Protein AF-A0A317F291-F1 (afdb_monomer_lite)

Foldseek 3Di:
DDDDDDDDDDDDDPPDDDDDDDDDDPPPPPPPPPPPPQPPLVVPQDPDQKDWQQDPVGDIDIDGSVRRVVCSRQCVLLQDPDHDQQVVSCVVRVVDPQQPDLVSLLVSLSSSLVNLCVVLDVPPCVPQLNVQLVVQLVVLVVVCVVVVHDCVSVSVNSNSSSVSSVVSVVPPDPDD

Sequence (176 aa):
MKQKTYILAITAVFLSCNNQPNQVEKTAIAKTETQTNKVDNSKYYTQQDTILILTEIGNTLKFAKSDFNKIVDEHPELFQEFPEHPDRIYYRFVNNVDFGSEQGQDVYYVLYAYFLKQKNGITRYVQQRKNLIEIYLRINSLFAHFQYGGTYFDHQKMRILGYAEYSIYLFPKEKN

Secondary structure (DSSP, 8-state):
-------------------PPP-------------------GGG---SSEEEEE-TTS-EEEEEHHHHHHHHHH-GGGG-SSPPPHHHHHHHHTTSGGG-SHHHHHHHHHHH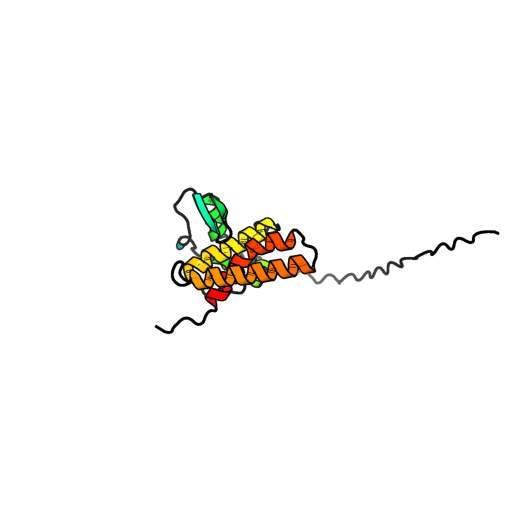HHHHHHHH-TTTTHHHHHHHHHHHHHHHHHHHHHTT--HHHHHHHHHHHHHHHHHHHHS-PPP-

Organism: NCBI:txid2203212

Radius of gyration: 24.15 Å; chains: 1; bounding box: 88×42×45 Å

Structure (mmCIF, N/CA/C/O backbone):
data_AF-A0A317F291-F1
#
_entry.id   AF-A0A317F291-F1
#
loop_
_atom_site.group_PDB
_atom_site.id
_atom_site.type_symbol
_atom_site.label_atom_id
_atom_site.label_alt_id
_atom_site.label_comp_id
_atom_site.label_asym_id
_atom_site.label_entity_id
_atom_site.label_seq_id
_atom_site.pdbx_PDB_ins_code
_atom_site.Cartn_x
_atom_site.Cartn_y
_atom_site.Cartn_z
_atom_site.occupancy
_atom_site.B_iso_or_equiv
_atom_site.auth_seq_id
_atom_site.auth_comp_id
_atom_site.auth_asym_id
_atom_site.auth_atom_id
_atom_site.pdbx_PDB_model_num
ATOM 1 N N . MET A 1 1 ? 67.614 -12.940 -11.709 1.00 44.44 1 MET A N 1
ATOM 2 C CA . MET A 1 1 ? 66.628 -11.871 -11.990 1.00 44.44 1 MET A CA 1
ATOM 3 C C . MET A 1 1 ? 65.840 -11.604 -10.719 1.00 44.44 1 MET A C 1
ATOM 5 O O . MET A 1 1 ? 65.114 -12.486 -10.287 1.00 44.44 1 MET A O 1
ATOM 9 N N . LYS A 1 2 ? 66.067 -10.464 -10.055 1.00 40.97 2 LYS A N 1
ATOM 10 C CA . LYS A 1 2 ? 65.408 -10.126 -8.783 1.00 40.97 2 LYS A CA 1
ATOM 11 C C . LYS A 1 2 ? 64.128 -9.334 -9.061 1.00 40.97 2 LYS A C 1
ATOM 13 O O . LYS A 1 2 ? 64.178 -8.265 -9.661 1.00 40.97 2 LYS A O 1
ATOM 18 N N . GLN A 1 3 ? 63.010 -9.910 -8.641 1.00 45.62 3 GLN A N 1
ATOM 19 C CA . GLN A 1 3 ? 61.651 -9.385 -8.710 1.00 45.62 3 GLN A CA 1
ATOM 20 C C . GLN A 1 3 ? 61.517 -8.211 -7.725 1.00 45.62 3 GLN A C 1
ATOM 22 O O . GLN A 1 3 ? 61.833 -8.360 -6.546 1.00 45.62 3 GLN A O 1
ATOM 27 N N . LYS A 1 4 ? 61.114 -7.029 -8.204 1.00 47.00 4 LYS A N 1
ATOM 28 C CA . LYS A 1 4 ? 60.846 -5.857 -7.357 1.00 47.00 4 LYS A CA 1
ATOM 29 C C . LYS A 1 4 ? 59.341 -5.756 -7.121 1.00 47.00 4 LYS A C 1
ATOM 31 O O . LYS A 1 4 ? 58.597 -5.393 -8.025 1.00 47.00 4 LYS A O 1
ATOM 36 N N . THR A 1 5 ? 58.901 -6.094 -5.918 1.00 52.44 5 THR A N 1
ATOM 37 C CA . THR A 1 5 ? 57.558 -5.792 -5.411 1.00 52.44 5 THR A CA 1
ATOM 38 C C . THR A 1 5 ? 57.503 -4.331 -4.973 1.00 52.44 5 THR A C 1
ATOM 40 O O . THR A 1 5 ? 58.280 -3.916 -4.115 1.00 52.44 5 THR A O 1
ATOM 43 N N . TYR A 1 6 ? 56.591 -3.554 -5.557 1.00 52.59 6 TYR A N 1
ATOM 44 C CA . TYR A 1 6 ? 56.285 -2.192 -5.122 1.00 52.59 6 TYR A CA 1
ATOM 45 C C . TYR A 1 6 ? 55.089 -2.238 -4.167 1.00 52.59 6 TYR A C 1
ATOM 47 O O . TYR A 1 6 ? 54.003 -2.661 -4.554 1.00 52.59 6 TYR A O 1
ATOM 55 N N . ILE A 1 7 ? 55.301 -1.830 -2.915 1.00 51.47 7 ILE A N 1
ATOM 56 C CA . ILE A 1 7 ? 54.237 -1.661 -1.920 1.00 51.47 7 ILE A CA 1
ATOM 57 C C . ILE A 1 7 ? 53.725 -0.224 -2.044 1.00 51.47 7 ILE A C 1
ATOM 59 O O . ILE A 1 7 ? 54.463 0.724 -1.784 1.00 51.47 7 ILE A O 1
ATOM 63 N N . LEU A 1 8 ? 52.470 -0.070 -2.469 1.00 45.78 8 LEU A N 1
ATOM 64 C CA . LEU A 1 8 ? 51.769 1.210 -2.499 1.00 45.78 8 LEU A CA 1
ATOM 65 C C . LEU A 1 8 ? 51.184 1.469 -1.102 1.00 45.78 8 LEU A C 1
ATOM 67 O O . LEU A 1 8 ? 50.204 0.840 -0.708 1.00 45.78 8 LEU A O 1
ATOM 71 N N . ALA A 1 9 ? 51.806 2.359 -0.332 1.00 49.09 9 ALA A N 1
ATOM 72 C CA . ALA A 1 9 ? 51.275 2.808 0.950 1.00 49.09 9 ALA A CA 1
ATOM 73 C C . ALA A 1 9 ? 50.238 3.918 0.710 1.00 49.09 9 ALA A C 1
ATOM 75 O O . ALA A 1 9 ? 50.590 5.018 0.290 1.00 49.09 9 ALA A O 1
ATOM 76 N N . ILE A 1 10 ? 48.960 3.623 0.955 1.00 51.59 10 ILE A N 1
ATOM 77 C CA . ILE A 1 10 ? 47.876 4.611 0.938 1.00 51.59 10 ILE A CA 1
ATOM 78 C C . ILE A 1 10 ? 47.756 5.184 2.353 1.00 51.59 10 ILE A C 1
ATOM 80 O O . ILE A 1 10 ? 47.259 4.523 3.262 1.00 51.59 10 ILE A O 1
ATOM 84 N N . THR A 1 11 ? 48.232 6.411 2.553 1.00 52.50 11 THR A N 1
ATOM 85 C CA . THR A 1 11 ? 48.022 7.174 3.786 1.00 52.50 11 THR A CA 1
ATOM 86 C C . THR A 1 11 ? 46.672 7.888 3.721 1.00 52.50 11 THR A C 1
ATOM 88 O O . THR A 1 11 ? 46.512 8.888 3.024 1.00 52.50 11 THR A O 1
ATOM 91 N N . ALA A 1 12 ? 45.681 7.374 4.452 1.00 51.50 12 ALA A N 1
ATOM 92 C CA . ALA A 1 12 ? 44.412 8.060 4.669 1.00 51.50 12 ALA A CA 1
ATOM 93 C C . ALA A 1 12 ? 44.609 9.182 5.703 1.00 51.50 12 ALA A C 1
ATOM 95 O O . ALA A 1 12 ? 44.792 8.928 6.893 1.00 51.50 12 ALA A O 1
ATOM 96 N N . VAL A 1 13 ? 44.598 10.432 5.241 1.00 48.75 13 VAL A N 1
ATOM 97 C CA . VAL A 1 13 ? 44.560 11.616 6.106 1.00 48.75 13 VAL A CA 1
ATOM 98 C C . VAL A 1 13 ? 43.111 11.827 6.551 1.00 48.75 13 VAL A C 1
ATOM 100 O O . VAL A 1 13 ? 42.272 12.268 5.770 1.00 48.75 13 VAL A O 1
ATOM 103 N N . PHE A 1 14 ? 42.814 11.511 7.811 1.00 46.00 14 PHE A N 1
ATOM 104 C CA . PHE A 1 14 ? 41.572 11.915 8.467 1.00 46.00 14 PHE A CA 1
ATOM 105 C C . PHE A 1 14 ? 41.672 13.393 8.863 1.00 46.00 14 PHE A C 1
ATOM 107 O O . PHE A 1 14 ? 42.235 13.736 9.902 1.00 46.00 14 PHE A O 1
ATOM 114 N N . LEU A 1 15 ? 41.123 14.281 8.033 1.00 43.19 15 LEU A N 1
ATOM 115 C CA . LEU A 1 15 ? 40.827 15.656 8.433 1.00 43.19 15 LEU A CA 1
ATOM 116 C C . LEU A 1 15 ? 39.564 15.648 9.302 1.00 43.19 15 LEU A C 1
ATOM 118 O O . LEU A 1 15 ? 38.439 15.655 8.810 1.00 43.19 15 LEU A O 1
ATOM 122 N N . SER A 1 16 ? 39.780 15.593 10.615 1.00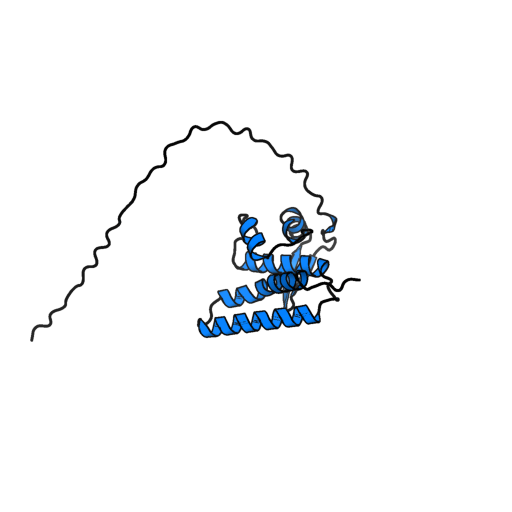 37.59 16 SER A N 1
ATOM 123 C CA . SER A 1 16 ? 38.768 15.864 11.633 1.00 37.59 16 SER A CA 1
ATOM 124 C C . SER A 1 16 ? 38.516 17.373 11.692 1.00 37.59 16 SER A C 1
ATOM 126 O O . SER A 1 16 ? 39.346 18.129 12.197 1.00 37.59 16 SER A O 1
ATOM 128 N N . CYS A 1 17 ? 37.386 17.830 11.153 1.00 38.47 17 CYS A N 1
ATOM 129 C CA . CYS A 1 17 ? 36.887 19.181 11.396 1.00 38.47 17 CYS A CA 1
ATOM 130 C C . CYS A 1 17 ? 36.069 19.180 12.692 1.00 38.47 17 CYS A C 1
ATOM 132 O O . CYS A 1 17 ? 34.893 18.824 12.706 1.00 38.47 17 CYS A O 1
ATOM 134 N N . ASN A 1 18 ? 36.716 19.589 13.782 1.00 48.59 18 ASN A N 1
ATOM 135 C CA . ASN A 1 18 ? 36.091 19.848 15.070 1.00 48.59 18 ASN A CA 1
ATOM 136 C C . ASN A 1 18 ? 35.531 21.281 15.082 1.00 48.59 18 ASN A C 1
ATOM 138 O O . ASN A 1 18 ? 36.249 22.219 15.416 1.00 48.59 18 ASN A O 1
ATOM 142 N N . ASN A 1 19 ? 34.260 21.451 14.711 1.00 47.88 19 ASN A N 1
ATOM 143 C CA . ASN A 1 19 ? 33.526 22.698 14.930 1.00 47.88 19 ASN A CA 1
ATOM 144 C C . ASN A 1 19 ? 32.436 22.443 15.975 1.00 47.88 19 ASN A C 1
ATOM 146 O O . ASN A 1 19 ? 31.375 21.911 15.657 1.00 47.88 19 ASN A O 1
ATOM 150 N N . GLN A 1 20 ? 32.701 22.826 17.227 1.00 46.94 20 GLN A N 1
ATOM 151 C CA . GLN A 1 20 ? 31.657 22.986 18.240 1.00 46.94 20 GLN A CA 1
ATOM 152 C C . GLN A 1 20 ? 30.784 24.198 17.879 1.00 46.94 20 GLN A C 1
ATOM 154 O O . GLN A 1 20 ? 31.318 25.302 17.756 1.00 46.94 20 GLN A O 1
ATOM 159 N N . PRO A 1 21 ? 29.454 24.053 17.766 1.00 43.22 21 PRO A N 1
ATOM 160 C CA . PRO A 1 21 ? 28.558 25.193 17.825 1.00 43.22 21 PRO A CA 1
ATOM 161 C C . PRO A 1 21 ? 28.357 25.631 19.282 1.00 43.22 21 PRO A C 1
ATOM 163 O O . PRO A 1 21 ? 28.101 24.818 20.173 1.00 43.22 21 PRO A O 1
ATOM 166 N N . ASN A 1 22 ? 28.487 26.940 19.496 1.00 36.34 22 ASN A N 1
ATOM 167 C CA . ASN A 1 22 ? 28.252 27.633 20.758 1.00 36.34 22 ASN A CA 1
ATOM 168 C C . ASN A 1 22 ? 26.869 27.311 21.341 1.00 36.34 22 ASN A C 1
ATOM 170 O O . ASN A 1 22 ? 25.864 27.299 20.628 1.00 36.34 22 ASN A O 1
ATOM 174 N N . GLN A 1 23 ? 26.831 27.096 22.658 1.00 40.50 23 GLN A N 1
ATOM 175 C CA . GLN A 1 23 ? 25.597 26.979 23.424 1.00 40.50 23 GLN A CA 1
ATOM 176 C C . GLN A 1 23 ? 24.831 28.303 23.363 1.00 40.50 23 GLN A C 1
ATOM 178 O O . GLN A 1 23 ? 25.272 29.310 23.913 1.00 40.50 23 GLN A O 1
ATOM 183 N N . VAL A 1 24 ? 23.681 28.286 22.695 1.00 39.47 24 VAL A N 1
ATOM 184 C CA . VAL A 1 24 ? 22.664 29.331 22.814 1.00 39.47 24 VAL A CA 1
ATOM 185 C C . VAL A 1 24 ? 21.825 29.018 24.053 1.00 39.47 24 VAL A C 1
ATOM 187 O O . VAL A 1 24 ? 21.417 27.874 24.265 1.00 39.47 24 VAL A O 1
ATOM 190 N N . GLU A 1 25 ? 21.630 30.041 24.882 1.00 33.47 25 GLU A N 1
ATOM 191 C CA . GLU A 1 25 ? 20.834 30.049 26.108 1.00 33.47 25 GLU A CA 1
ATOM 192 C C . GLU A 1 25 ? 19.531 29.248 25.994 1.00 33.47 25 GLU A C 1
ATOM 194 O O . GLU A 1 25 ? 18.713 29.448 25.096 1.00 33.47 25 GLU A O 1
ATOM 199 N N . LYS A 1 26 ? 19.306 28.371 26.980 1.00 39.81 26 LYS A N 1
ATOM 200 C CA . LYS A 1 26 ? 18.007 27.747 27.236 1.00 39.81 26 LYS A CA 1
ATOM 201 C C . LYS A 1 26 ? 17.021 28.811 27.716 1.00 39.81 26 LYS A C 1
ATOM 203 O O . LYS A 1 26 ? 16.825 28.985 28.917 1.00 39.81 26 LYS A O 1
ATOM 208 N N . THR A 1 27 ? 16.346 29.477 26.789 1.00 34.75 27 THR A N 1
ATOM 209 C CA . THR A 1 27 ? 15.053 30.085 27.099 1.00 34.75 27 THR A CA 1
ATOM 210 C C . THR A 1 27 ? 14.052 28.946 27.271 1.00 34.75 27 THR A C 1
ATOM 212 O O . THR A 1 27 ? 13.855 28.132 26.369 1.00 34.75 27 THR A O 1
ATOM 215 N N . ALA A 1 28 ? 13.474 28.835 28.466 1.00 39.66 28 ALA A N 1
ATOM 216 C CA . ALA A 1 28 ? 12.456 27.848 28.786 1.00 39.66 28 ALA A CA 1
ATOM 217 C C . ALA A 1 28 ? 11.234 28.060 27.879 1.00 39.66 28 ALA A C 1
ATOM 219 O O . ALA A 1 28 ? 10.398 28.923 28.133 1.00 39.66 28 ALA A O 1
ATOM 220 N N . ILE A 1 29 ? 11.138 27.270 26.809 1.00 40.25 29 ILE A N 1
ATOM 221 C CA . ILE A 1 29 ? 9.903 27.137 26.045 1.00 40.25 29 ILE A CA 1
ATOM 222 C C . ILE A 1 29 ? 8.950 26.381 26.962 1.00 40.25 29 ILE A C 1
ATOM 224 O O . ILE A 1 29 ? 9.139 25.195 27.245 1.00 40.25 29 ILE A O 1
ATOM 228 N N . ALA A 1 30 ? 7.970 27.112 27.489 1.00 35.81 30 ALA A N 1
ATOM 229 C CA . ALA A 1 30 ? 6.827 26.541 28.168 1.00 35.81 30 ALA A CA 1
ATOM 230 C C . ALA A 1 30 ? 6.303 25.383 27.314 1.00 35.81 30 ALA A C 1
ATOM 232 O O . ALA A 1 30 ? 6.037 25.557 26.124 1.00 35.81 30 ALA A O 1
ATOM 233 N N . LYS A 1 31 ? 6.190 24.194 27.915 1.00 40.91 31 LYS A N 1
ATOM 234 C CA . LYS A 1 31 ? 5.421 23.096 27.340 1.00 40.91 31 LYS A CA 1
ATOM 235 C C . LYS A 1 31 ? 3.993 23.602 27.197 1.00 40.91 31 LYS A C 1
ATOM 237 O O . LYS A 1 31 ? 3.201 23.518 28.129 1.00 40.91 31 LYS A O 1
ATOM 242 N N . THR A 1 32 ? 3.675 24.165 26.040 1.00 33.53 32 THR A N 1
ATOM 243 C CA . THR A 1 32 ? 2.301 24.247 25.590 1.00 33.53 32 THR A CA 1
ATOM 244 C C . THR A 1 32 ? 1.917 22.804 25.320 1.00 33.53 32 THR A C 1
ATOM 246 O O . THR A 1 32 ? 2.180 22.264 24.246 1.00 33.53 32 THR A O 1
ATOM 249 N N . GLU A 1 33 ? 1.382 22.146 26.349 1.00 38.62 33 GLU A N 1
ATOM 250 C CA . GLU A 1 33 ? 0.510 20.998 26.169 1.00 38.62 33 GLU A CA 1
ATOM 251 C C . GLU A 1 33 ? -0.586 21.472 25.225 1.00 38.62 33 GLU A C 1
ATOM 253 O O . GLU A 1 33 ? -1.564 22.111 25.609 1.00 38.62 33 GLU A O 1
ATOM 258 N N . THR A 1 34 ? -0.345 21.253 23.938 1.00 33.97 34 THR A N 1
ATOM 259 C CA . THR A 1 34 ? -1.383 21.376 22.943 1.00 33.97 34 THR A CA 1
ATOM 260 C C . THR A 1 34 ? -2.312 20.240 23.311 1.00 33.97 34 THR A C 1
ATOM 262 O O . THR A 1 34 ? -1.977 19.079 23.085 1.00 33.97 34 THR A O 1
ATOM 265 N N . GLN A 1 35 ? -3.423 20.557 23.975 1.00 41.47 35 GLN A N 1
ATOM 266 C CA . GLN A 1 35 ? -4.568 19.666 24.029 1.00 41.47 35 GLN A CA 1
ATOM 267 C C . GLN A 1 35 ? -4.959 19.422 22.574 1.00 41.47 35 GLN A C 1
ATOM 269 O O . GLN A 1 35 ? -5.698 20.191 21.961 1.00 41.47 35 GLN A O 1
ATOM 274 N N . THR A 1 36 ? -4.365 18.396 21.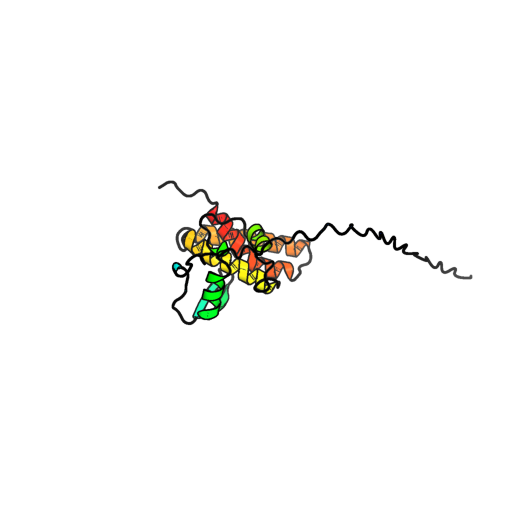974 1.00 43.75 36 THR A N 1
ATOM 275 C CA . THR A 1 36 ? -4.798 17.867 20.700 1.00 43.75 36 THR A CA 1
ATOM 276 C C . THR A 1 36 ? -6.163 17.281 20.989 1.00 43.75 36 THR A C 1
ATOM 278 O O . THR A 1 36 ? -6.289 16.204 21.565 1.00 43.75 36 THR A O 1
ATOM 281 N N . ASN A 1 37 ? -7.212 18.027 20.646 1.00 50.44 37 ASN A N 1
ATOM 282 C CA . ASN A 1 37 ? -8.516 17.426 20.429 1.00 50.44 37 ASN A CA 1
ATOM 283 C C . ASN A 1 37 ? -8.274 16.285 19.440 1.00 50.44 37 ASN A C 1
ATOM 285 O O . ASN A 1 37 ? -8.011 16.538 18.262 1.00 50.44 37 ASN A O 1
ATOM 289 N N . LYS A 1 38 ? -8.216 15.049 19.949 1.00 64.19 38 LYS A N 1
ATOM 290 C CA . LYS A 1 38 ? -7.959 13.863 19.140 1.00 64.19 38 LYS A CA 1
ATOM 291 C C . LYS A 1 38 ? -9.072 13.846 18.100 1.00 64.19 38 LYS A C 1
ATOM 293 O O . LYS A 1 38 ? -10.246 13.805 18.464 1.00 64.19 38 LYS A O 1
ATOM 298 N N . VAL A 1 39 ? -8.709 14.014 16.830 1.00 77.38 39 VAL A N 1
ATOM 299 C CA . VAL A 1 39 ? -9.682 14.006 15.737 1.00 77.38 39 VAL A CA 1
ATOM 300 C C . VAL A 1 39 ? -10.400 12.663 15.800 1.00 77.38 39 VAL A C 1
ATOM 302 O O . VAL A 1 39 ? -9.749 11.621 15.843 1.00 77.38 39 VAL A O 1
ATOM 305 N N . ASP A 1 40 ? -11.730 12.690 15.872 1.00 89.06 40 ASP A N 1
ATOM 306 C CA . ASP A 1 40 ? -12.526 11.470 15.938 1.00 89.06 40 ASP A CA 1
ATOM 307 C C . ASP A 1 40 ? -12.458 10.725 14.596 1.00 89.06 40 ASP A C 1
ATOM 309 O O . ASP A 1 40 ? -13.125 11.075 13.618 1.00 89.06 40 ASP A O 1
ATOM 313 N N . ASN A 1 41 ? -11.623 9.687 14.563 1.00 93.94 41 ASN A N 1
ATOM 314 C CA . ASN A 1 41 ? -11.413 8.830 13.401 1.00 93.94 41 ASN A CA 1
ATOM 315 C C . ASN A 1 41 ? -12.294 7.568 13.427 1.00 93.94 41 ASN A C 1
ATOM 317 O O . ASN A 1 41 ? -12.149 6.704 12.559 1.00 93.94 41 ASN A O 1
ATOM 321 N N . SER A 1 42 ? -13.242 7.465 14.368 1.00 93.88 42 SER A N 1
ATOM 322 C CA . SER A 1 42 ? -14.061 6.263 14.591 1.00 93.88 42 SER A CA 1
ATOM 323 C C . SER A 1 42 ? -14.846 5.797 13.362 1.00 93.88 42 SER A C 1
ATOM 325 O O . SER A 1 42 ? -15.125 4.606 13.223 1.00 93.88 42 SER A O 1
ATOM 327 N N . LYS A 1 43 ? -15.135 6.698 12.412 1.00 94.69 43 LYS A N 1
ATOM 328 C CA . LYS A 1 43 ? -15.776 6.362 11.128 1.00 94.69 43 LYS A CA 1
ATOM 329 C C . LYS A 1 43 ? -14.980 5.368 10.271 1.00 94.69 43 LYS A C 1
ATOM 331 O O . LYS A 1 43 ? -15.564 4.729 9.402 1.00 94.69 43 LYS A O 1
ATOM 336 N N . TYR A 1 44 ? -13.669 5.257 10.486 1.00 95.88 44 TYR A N 1
ATOM 337 C CA . TYR A 1 44 ? -12.796 4.319 9.774 1.00 95.88 44 TYR A CA 1
ATOM 338 C C . TYR A 1 44 ? -12.500 3.049 10.577 1.00 95.88 44 TYR A C 1
ATOM 340 O O . TYR A 1 44 ? -11.788 2.174 10.086 1.00 95.88 44 TYR A O 1
ATOM 348 N N . TYR A 1 45 ? -13.029 2.924 11.797 1.00 97.06 45 TYR A N 1
ATOM 349 C CA . TYR A 1 45 ? -12.821 1.729 12.603 1.00 97.06 45 TYR A CA 1
ATOM 350 C C . TYR A 1 45 ? -13.493 0.515 11.991 1.00 97.06 45 TYR A C 1
ATOM 352 O O . TYR A 1 45 ? -14.641 0.556 11.542 1.00 97.06 45 TYR A O 1
ATOM 360 N N . THR A 1 46 ? -12.795 -0.612 12.074 1.00 96.31 46 THR A N 1
ATOM 361 C CA . THR A 1 46 ? -13.427 -1.899 11.833 1.00 96.31 46 THR A CA 1
ATOM 362 C C . THR A 1 46 ? -14.191 -2.340 13.075 1.00 96.31 46 THR A C 1
ATOM 364 O O . THR A 1 46 ? -13.740 -2.174 14.214 1.00 96.31 46 THR A O 1
ATOM 367 N N . GLN A 1 47 ? -15.366 -2.928 12.853 1.00 96.94 47 GLN A N 1
ATOM 368 C CA . GLN A 1 47 ? -16.105 -3.636 13.897 1.00 96.94 47 GLN A CA 1
ATOM 369 C C . GLN A 1 47 ? -15.799 -5.132 13.917 1.00 96.94 47 GLN A C 1
ATOM 371 O O . GLN A 1 47 ? -16.060 -5.769 14.935 1.00 96.94 47 GLN A O 1
ATOM 376 N N . GLN A 1 48 ? -15.214 -5.657 12.837 1.00 96.88 48 GLN A N 1
ATOM 377 C CA . GLN A 1 48 ? -14.811 -7.053 12.710 1.00 96.88 48 GLN A CA 1
ATOM 378 C C . GLN A 1 48 ? -13.590 -7.330 13.584 1.00 96.88 48 GLN A C 1
ATOM 380 O O . GLN A 1 48 ? -12.684 -6.502 13.655 1.00 96.88 48 GLN A O 1
ATOM 385 N N . ASP A 1 49 ? -13.532 -8.516 14.188 1.00 97.25 49 ASP A N 1
ATOM 386 C CA . ASP A 1 49 ? -12.402 -8.937 15.030 1.00 97.25 49 ASP A CA 1
ATOM 387 C C . ASP A 1 49 ? -11.085 -9.020 14.252 1.00 97.25 49 ASP A C 1
ATOM 389 O O . ASP A 1 49 ? -9.994 -8.890 14.809 1.00 97.25 49 ASP A O 1
ATOM 393 N N . THR A 1 50 ? -11.177 -9.241 12.943 1.00 96.88 50 THR A N 1
ATOM 394 C CA . THR A 1 50 ? -10.046 -9.299 12.027 1.00 96.88 50 THR A CA 1
ATOM 395 C C . THR A 1 50 ? -10.423 -8.640 10.716 1.00 96.88 50 THR A C 1
ATOM 397 O O . THR A 1 50 ? -11.500 -8.890 10.182 1.00 96.88 50 THR A O 1
ATOM 400 N N . ILE A 1 51 ? -9.497 -7.861 10.168 1.00 97.31 51 ILE A N 1
ATOM 401 C CA . ILE A 1 51 ? -9.573 -7.351 8.804 1.00 97.31 51 ILE A CA 1
ATOM 402 C C . ILE A 1 51 ? -8.535 -8.058 7.931 1.00 97.31 51 ILE A C 1
ATOM 404 O O . ILE A 1 51 ? -7.386 -8.259 8.337 1.00 97.31 51 ILE A O 1
ATOM 408 N N . LEU A 1 52 ? -8.961 -8.449 6.731 1.00 97.75 52 LEU A N 1
ATOM 409 C CA . LEU A 1 52 ? -8.111 -9.029 5.697 1.00 97.75 52 LEU A CA 1
ATOM 410 C C . LEU A 1 52 ? -8.057 -8.072 4.511 1.00 97.75 52 LEU A C 1
ATOM 412 O O . LEU A 1 52 ? -9.081 -7.774 3.898 1.00 97.75 52 LEU A O 1
ATOM 416 N N . ILE A 1 53 ? -6.857 -7.613 4.176 1.00 97.38 53 ILE A N 1
ATOM 417 C CA . ILE A 1 53 ? -6.608 -6.770 3.010 1.00 97.38 53 ILE A CA 1
ATOM 418 C C . ILE A 1 53 ? -5.921 -7.637 1.961 1.00 97.38 53 ILE A C 1
ATOM 420 O O . ILE A 1 53 ? -4.717 -7.881 2.039 1.00 97.38 53 ILE A O 1
ATOM 424 N N . 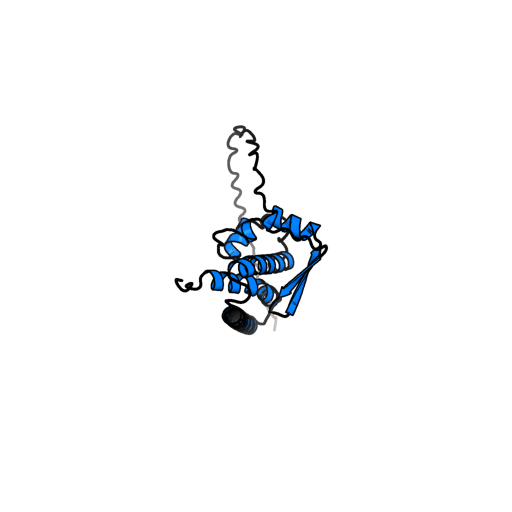LEU A 1 54 ? -6.706 -8.118 0.995 1.00 96.62 54 LEU A N 1
ATOM 425 C CA . LEU A 1 54 ? -6.197 -8.815 -0.183 1.00 96.62 54 LEU A CA 1
ATOM 426 C C . LEU A 1 54 ? -5.717 -7.787 -1.212 1.00 96.62 54 LEU A C 1
ATOM 428 O O . LEU A 1 54 ? -6.497 -6.946 -1.664 1.00 96.62 54 LEU A O 1
ATOM 432 N N . THR A 1 55 ? -4.445 -7.866 -1.584 1.00 96.44 55 THR A N 1
ATOM 433 C CA . THR A 1 55 ? -3.837 -6.979 -2.573 1.00 96.44 55 THR A CA 1
ATOM 434 C C . THR A 1 55 ? -3.986 -7.523 -3.988 1.00 96.44 55 THR A C 1
ATOM 436 O O . THR A 1 55 ? -4.111 -8.726 -4.220 1.00 96.44 55 THR A O 1
ATOM 439 N N . GLU A 1 56 ? -3.908 -6.630 -4.969 1.00 95.44 56 GLU A N 1
ATOM 440 C CA . GLU A 1 56 ? -3.977 -6.950 -6.397 1.00 95.44 56 GLU A CA 1
ATOM 441 C C . GLU A 1 56 ? -2.820 -7.834 -6.874 1.00 95.44 56 GLU A C 1
ATOM 443 O O . GLU A 1 56 ? -2.921 -8.459 -7.928 1.00 95.44 56 GLU A O 1
ATOM 448 N N . ILE A 1 57 ? -1.734 -7.901 -6.100 1.00 95.19 57 ILE A N 1
ATOM 449 C CA . ILE A 1 57 ? -0.575 -8.756 -6.377 1.00 95.19 57 ILE A CA 1
ATOM 450 C C . ILE A 1 57 ? -0.625 -10.097 -5.629 1.00 95.19 57 ILE A C 1
ATOM 452 O O . ILE A 1 57 ? 0.354 -10.837 -5.643 1.00 95.19 57 ILE A O 1
ATOM 456 N N . GLY A 1 58 ? -1.751 -10.423 -4.984 1.00 94.12 58 GLY A N 1
ATOM 457 C CA . GLY A 1 58 ? -1.998 -11.728 -4.362 1.00 94.12 58 GLY A CA 1
ATOM 458 C C . GLY A 1 58 ? -1.509 -11.876 -2.919 1.00 94.12 58 GLY A C 1
ATOM 459 O O . GLY A 1 58 ? -1.622 -12.963 -2.356 1.00 94.12 58 GLY A O 1
ATOM 460 N N . ASN A 1 59 ? -1.007 -10.808 -2.294 1.00 94.31 59 ASN A N 1
ATOM 461 C CA . ASN A 1 59 ? -0.642 -10.824 -0.877 1.00 94.31 59 ASN A CA 1
ATOM 462 C C . ASN A 1 59 ? -1.863 -10.528 -0.003 1.00 94.31 59 ASN A C 1
ATOM 464 O O . ASN A 1 59 ? -2.773 -9.810 -0.408 1.00 94.31 59 ASN A O 1
ATOM 468 N N . THR A 1 60 ? -1.871 -11.052 1.221 1.00 96.81 60 THR A N 1
ATOM 469 C CA . THR A 1 60 ? -2.908 -10.738 2.211 1.00 96.81 60 THR A CA 1
ATOM 470 C C . THR A 1 60 ? -2.267 -10.150 3.455 1.00 96.81 60 THR A C 1
ATOM 472 O O . THR A 1 60 ? -1.421 -10.795 4.070 1.00 96.81 60 THR A O 1
ATOM 475 N N . LEU A 1 61 ? -2.691 -8.948 3.844 1.00 97.25 61 LEU A N 1
ATOM 476 C CA . LEU A 1 61 ? -2.394 -8.405 5.166 1.00 97.25 61 LEU A CA 1
ATOM 477 C C . LEU A 1 61 ? -3.543 -8.723 6.116 1.00 97.25 61 LEU A C 1
ATOM 479 O O . LEU A 1 61 ? -4.714 -8.634 5.743 1.00 97.25 61 LEU A O 1
ATOM 483 N N . LYS A 1 62 ? -3.200 -9.092 7.347 1.00 97.69 62 LYS A N 1
ATOM 484 C CA . LYS A 1 62 ? -4.153 -9.437 8.398 1.00 97.69 62 LYS A CA 1
ATOM 485 C C . LYS A 1 62 ? -3.891 -8.556 9.607 1.00 97.69 62 LYS A C 1
ATOM 487 O O . LYS A 1 62 ? -2.768 -8.536 10.099 1.00 97.69 62 LYS A O 1
ATOM 492 N N . PHE A 1 63 ? -4.931 -7.904 10.110 1.00 97.69 63 PHE A N 1
ATOM 493 C CA . PHE A 1 63 ? -4.851 -7.114 11.337 1.00 97.69 63 PHE A CA 1
ATOM 494 C C . PHE A 1 63 ? -5.956 -7.531 12.300 1.00 97.69 63 PHE A C 1
ATOM 496 O O . PHE A 1 63 ? -7.092 -7.772 11.880 1.00 97.69 63 PHE A O 1
ATOM 503 N N . ALA A 1 64 ? -5.629 -7.604 13.590 1.00 98.12 64 ALA A N 1
ATOM 504 C CA . ALA A 1 64 ? -6.645 -7.654 14.631 1.00 98.12 64 ALA A CA 1
ATOM 505 C C . ALA A 1 64 ? -7.376 -6.305 14.709 1.00 98.12 64 ALA A C 1
ATOM 507 O O . ALA A 1 64 ? -6.821 -5.262 14.351 1.00 98.12 64 ALA A O 1
ATOM 508 N N . LYS A 1 65 ? -8.614 -6.316 15.211 1.00 97.81 65 LYS A N 1
ATOM 509 C CA . LYS A 1 65 ? -9.424 -5.105 15.415 1.00 97.81 65 LYS A CA 1
ATOM 510 C C . LYS A 1 65 ? -8.676 -4.009 16.175 1.00 97.81 65 LYS A C 1
ATOM 512 O O . LYS A 1 65 ? -8.710 -2.852 15.765 1.00 97.81 65 LYS A O 1
ATOM 517 N N . SER A 1 66 ? -8.012 -4.376 17.274 1.00 97.06 66 SER A N 1
ATOM 518 C CA . SER A 1 66 ? -7.241 -3.448 18.108 1.00 97.06 66 SER A CA 1
ATOM 519 C C . SER A 1 66 ? -6.140 -2.762 17.313 1.00 97.06 66 SER A C 1
ATOM 521 O O . SER A 1 66 ? -6.016 -1.545 17.371 1.00 97.06 66 SER A O 1
ATOM 523 N N . ASP A 1 67 ? -5.388 -3.537 16.536 1.00 96.25 67 ASP A N 1
ATOM 524 C CA . ASP A 1 67 ? -4.209 -3.052 15.825 1.00 96.25 67 ASP A CA 1
ATOM 525 C C . ASP A 1 67 ? -4.625 -2.162 14.657 1.00 96.25 67 ASP A C 1
ATOM 527 O O . ASP A 1 67 ? -4.071 -1.085 14.464 1.00 96.25 67 ASP A O 1
ATOM 531 N N . PHE A 1 68 ? -5.664 -2.563 13.920 1.00 97.25 68 PHE A N 1
ATOM 532 C CA . PHE A 1 68 ? -6.196 -1.752 12.831 1.00 97.25 68 PHE A CA 1
ATOM 533 C C . PHE A 1 68 ? -6.777 -0.425 13.332 1.00 97.25 68 PHE A C 1
ATOM 535 O O . PHE A 1 68 ? -6.491 0.626 12.766 1.00 97.25 68 PHE A O 1
ATOM 542 N N . ASN A 1 69 ? -7.562 -0.446 14.412 1.00 97.00 69 ASN A N 1
ATOM 543 C CA . ASN A 1 69 ? -8.139 0.783 14.959 1.00 97.00 69 ASN A CA 1
ATOM 544 C C . ASN A 1 69 ? -7.066 1.680 15.597 1.00 97.00 69 ASN A C 1
ATOM 546 O O . ASN A 1 69 ? -7.165 2.899 15.493 1.00 97.00 69 ASN A O 1
ATOM 550 N N . LYS A 1 70 ? -6.007 1.095 16.177 1.00 95.12 70 LYS A N 1
ATOM 551 C CA . LYS A 1 70 ? -4.821 1.834 16.626 1.00 95.12 70 LYS A CA 1
ATOM 552 C C . LYS A 1 70 ? -4.135 2.544 15.453 1.00 95.12 70 LYS A C 1
ATOM 554 O O . LYS A 1 70 ? -3.873 3.735 15.549 1.00 95.12 70 LYS A O 1
ATOM 559 N N . ILE A 1 71 ? -3.940 1.856 14.323 1.00 94.56 71 ILE A N 1
ATOM 560 C CA . ILE A 1 71 ? -3.408 2.469 13.093 1.00 94.56 71 ILE A CA 1
ATOM 561 C C . ILE A 1 71 ? -4.300 3.627 12.634 1.00 94.56 71 ILE A C 1
ATOM 563 O O . ILE A 1 71 ? -3.791 4.686 12.290 1.00 94.56 71 ILE A O 1
ATOM 567 N N . VAL A 1 72 ? -5.625 3.456 12.645 1.00 95.62 72 VAL A N 1
ATOM 568 C CA . VAL A 1 72 ? -6.563 4.531 12.277 1.00 95.62 72 VAL A CA 1
ATOM 569 C C . VAL A 1 72 ? -6.412 5.753 13.190 1.00 95.62 72 VAL A C 1
ATOM 571 O O . VAL A 1 72 ? -6.502 6.889 12.731 1.00 95.62 72 VAL A O 1
ATOM 574 N N . ASP A 1 73 ? -6.181 5.540 14.479 1.00 93.56 73 ASP A N 1
ATOM 575 C CA . ASP A 1 73 ? -5.972 6.620 15.438 1.00 93.56 73 ASP A CA 1
ATOM 576 C C . ASP A 1 73 ? -4.628 7.337 15.259 1.00 93.56 73 ASP A C 1
ATOM 578 O O . ASP A 1 73 ? -4.560 8.562 15.369 1.00 93.56 73 ASP A O 1
ATOM 582 N N . GLU A 1 74 ? -3.564 6.576 15.020 1.00 91.94 74 GLU A N 1
ATOM 583 C CA . GLU A 1 74 ? -2.184 7.071 15.010 1.00 91.94 74 GLU A CA 1
ATOM 584 C C . GLU A 1 74 ? -1.743 7.597 13.645 1.00 91.94 74 GLU A C 1
ATOM 586 O O . GLU A 1 74 ? -0.862 8.454 13.586 1.00 91.94 74 GLU A O 1
ATOM 591 N N . HIS A 1 75 ? -2.394 7.141 12.570 1.00 93.12 75 HIS A N 1
ATOM 592 C CA . HIS A 1 75 ? -2.047 7.471 11.190 1.00 93.12 75 HIS A CA 1
ATOM 593 C C . HIS A 1 75 ? -3.201 8.117 10.401 1.00 93.12 75 HIS A C 1
ATOM 595 O O . HIS A 1 75 ? -3.602 7.610 9.341 1.00 93.12 75 HIS A O 1
ATOM 601 N N . PRO A 1 76 ? -3.757 9.255 10.867 1.00 93.56 76 PRO A N 1
ATOM 602 C CA . PRO A 1 76 ? -4.829 9.952 10.160 1.00 93.56 76 PRO A CA 1
ATOM 603 C C . PRO A 1 76 ? -4.419 10.460 8.773 1.00 93.56 76 PRO A C 1
ATOM 605 O O . PRO A 1 76 ? -5.274 10.763 7.936 1.00 93.56 76 PRO A O 1
ATOM 608 N N . GLU A 1 77 ? -3.116 10.548 8.497 1.00 93.50 77 GLU A N 1
ATOM 609 C CA . GLU A 1 77 ? -2.587 10.914 7.191 1.00 93.50 77 GLU A CA 1
ATOM 610 C C . GLU A 1 77 ? -2.974 9.938 6.068 1.00 93.50 77 GLU A C 1
ATOM 612 O O . GLU A 1 77 ? -3.034 10.342 4.907 1.00 93.50 77 GLU A O 1
ATOM 617 N N . LEU A 1 78 ? -3.312 8.686 6.399 1.00 95.06 78 LEU A N 1
ATOM 618 C CA . LEU A 1 78 ? -3.680 7.651 5.427 1.00 95.06 78 LEU A CA 1
ATOM 619 C C . LEU A 1 78 ? -5.032 7.900 4.737 1.00 95.06 78 LEU A C 1
ATOM 621 O O . LEU A 1 78 ? -5.303 7.329 3.681 1.00 95.06 78 LEU A O 1
ATOM 625 N N . PHE A 1 79 ? -5.894 8.739 5.314 1.00 94.88 79 PHE A N 1
ATOM 626 C CA . PHE A 1 79 ? -7.266 8.954 4.836 1.00 94.88 79 PHE A CA 1
ATOM 627 C C . PHE A 1 79 ? -7.673 10.433 4.828 1.00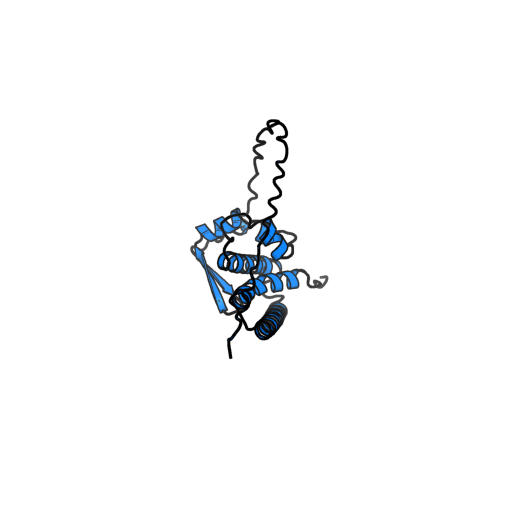 94.88 79 PHE A C 1
ATOM 629 O O . PHE A 1 79 ? -8.840 10.789 5.032 1.00 94.88 79 PHE A O 1
ATOM 636 N N . GLN A 1 80 ? -6.702 11.303 4.550 1.00 92.56 80 GLN A N 1
ATOM 637 C CA . GLN A 1 80 ? -6.917 12.741 4.421 1.00 92.56 80 GLN A CA 1
ATOM 638 C C . GLN A 1 80 ? -7.909 13.096 3.305 1.00 92.56 80 GLN A C 1
ATOM 640 O O . GLN A 1 80 ? -8.117 12.374 2.318 1.00 92.56 80 GLN A O 1
ATOM 645 N N . GLU A 1 81 ? -8.539 14.262 3.450 1.00 92.00 81 GLU A N 1
ATOM 646 C CA . GLU A 1 81 ? -9.437 14.792 2.427 1.00 92.00 81 GLU A CA 1
ATOM 647 C C . GLU A 1 81 ? -8.700 15.026 1.100 1.00 92.00 81 GLU A C 1
ATOM 649 O O . GLU A 1 81 ? -9.202 14.639 0.043 1.00 92.00 81 GLU A O 1
ATOM 654 N N . PHE A 1 82 ? -7.477 15.545 1.177 1.00 93.56 82 PHE A N 1
ATOM 655 C CA . PHE A 1 82 ? -6.600 15.789 0.039 1.00 93.56 82 PHE A CA 1
ATOM 656 C C . PHE A 1 82 ? -5.320 14.967 0.213 1.00 93.56 82 PHE A C 1
ATOM 658 O O . PHE A 1 82 ? -4.359 15.464 0.798 1.00 93.56 82 PHE A O 1
ATOM 665 N N . PRO A 1 83 ? -5.308 13.697 -0.225 1.00 94.31 83 PRO A N 1
ATOM 666 C CA . PRO A 1 83 ? -4.119 12.864 -0.132 1.00 94.31 83 PRO A CA 1
ATOM 667 C C . PRO A 1 83 ? -2.972 13.483 -0.938 1.00 94.31 83 PRO A C 1
ATOM 669 O O . PRO A 1 83 ? -3.170 13.995 -2.042 1.00 94.31 83 PRO A O 1
ATOM 672 N N . GLU A 1 84 ? -1.766 13.411 -0.387 1.00 96.00 84 GLU A N 1
ATOM 673 C CA . GLU A 1 84 ? -0.524 13.766 -1.072 1.00 96.00 84 GLU A CA 1
ATOM 674 C C . GLU A 1 84 ? 0.201 12.502 -1.555 1.00 96.00 84 GLU A C 1
ATOM 676 O O . GLU A 1 84 ? -0.164 11.387 -1.181 1.00 96.00 84 GLU A O 1
ATOM 681 N N . HIS A 1 85 ? 1.262 12.673 -2.350 1.00 97.25 85 HIS A N 1
ATOM 682 C CA . HIS A 1 85 ? 2.079 11.562 -2.838 1.00 97.25 85 HIS A CA 1
ATOM 683 C C . HIS A 1 85 ? 2.554 10.661 -1.679 1.00 97.25 85 HIS A C 1
ATOM 685 O O . HIS A 1 85 ? 3.073 11.192 -0.690 1.00 97.25 85 HIS A O 1
ATOM 691 N N . PRO A 1 86 ? 2.442 9.323 -1.793 1.00 96.50 86 PRO A N 1
ATOM 692 C CA . PRO A 1 86 ? 2.676 8.407 -0.676 1.00 96.50 86 PRO A CA 1
ATOM 693 C C . PRO A 1 86 ? 4.083 8.531 -0.079 1.00 96.50 86 PRO A C 1
ATOM 695 O O . PRO A 1 86 ? 4.201 8.557 1.139 1.00 96.50 86 PRO A O 1
ATOM 698 N N . ASP A 1 87 ? 5.131 8.736 -0.888 1.00 96.12 87 ASP A N 1
ATOM 699 C CA . ASP A 1 87 ? 6.491 8.965 -0.360 1.00 96.12 87 ASP A CA 1
ATOM 700 C C . ASP A 1 87 ? 6.569 10.211 0.527 1.00 96.12 87 ASP A C 1
ATOM 702 O O . ASP A 1 87 ? 7.200 10.198 1.582 1.00 96.12 87 ASP A O 1
ATOM 706 N N . ARG A 1 88 ? 5.915 11.305 0.112 1.00 94.69 88 ARG A N 1
ATOM 707 C CA . ARG A 1 88 ? 5.962 12.577 0.844 1.00 94.69 88 ARG A CA 1
ATOM 708 C C . ARG A 1 88 ? 5.300 12.436 2.208 1.00 94.69 88 ARG A C 1
ATOM 710 O O . ARG A 1 88 ? 5.779 13.027 3.172 1.00 94.69 88 ARG A O 1
ATOM 717 N N . ILE A 1 89 ? 4.206 11.683 2.274 1.00 93.19 89 ILE A N 1
ATOM 718 C CA . ILE A 1 89 ? 3.507 11.418 3.526 1.00 93.19 89 ILE A CA 1
ATOM 719 C C . ILE A 1 89 ? 4.314 10.431 4.374 1.00 93.19 89 ILE A C 1
ATOM 721 O O . ILE A 1 89 ? 4.618 10.749 5.522 1.00 93.19 89 ILE A O 1
ATOM 725 N N . TYR A 1 90 ? 4.749 9.307 3.800 1.00 93.94 90 TYR A N 1
ATOM 726 C CA . TYR A 1 90 ? 5.559 8.302 4.488 1.00 93.94 90 TYR A CA 1
ATOM 727 C C . TYR A 1 90 ? 6.766 8.941 5.190 1.00 93.94 90 TYR A C 1
ATOM 729 O O . TYR A 1 90 ? 6.879 8.874 6.409 1.00 93.94 90 TYR A O 1
ATOM 737 N N . TYR A 1 91 ? 7.615 9.677 4.466 1.00 91.50 91 TYR A N 1
ATOM 738 C CA . TYR A 1 91 ? 8.808 10.293 5.060 1.00 91.50 91 TYR A CA 1
ATOM 739 C C . TYR A 1 91 ? 8.510 11.467 6.009 1.00 91.50 91 TYR A C 1
ATOM 741 O O . TYR A 1 91 ? 9.384 11.859 6.781 1.00 91.50 91 TYR A O 1
ATOM 749 N N . ARG A 1 92 ? 7.296 12.038 5.989 1.00 89.50 92 ARG A N 1
ATOM 750 C CA . ARG A 1 92 ? 6.884 13.073 6.954 1.00 89.50 92 ARG A CA 1
ATOM 751 C C . ARG A 1 92 ? 6.467 12.467 8.294 1.00 89.50 92 ARG A C 1
ATOM 753 O O . ARG A 1 92 ? 6.790 13.044 9.330 1.00 89.50 92 ARG A O 1
ATOM 760 N N . PHE A 1 93 ? 5.746 11.346 8.273 1.00 82.69 93 PHE A N 1
ATOM 761 C CA . PHE A 1 93 ? 5.071 10.797 9.455 1.00 82.69 93 PHE A CA 1
ATOM 762 C C . PHE A 1 93 ? 5.722 9.522 10.017 1.00 82.69 93 PHE A C 1
ATOM 764 O O . PHE A 1 93 ? 5.590 9.250 11.207 1.00 82.69 93 PHE A O 1
ATOM 771 N N . VAL A 1 94 ? 6.508 8.782 9.227 1.00 74.00 94 VAL A N 1
ATOM 772 C CA . VAL A 1 94 ? 7.168 7.524 9.647 1.00 74.00 94 VAL A CA 1
ATOM 773 C C . VAL A 1 94 ? 8.504 7.754 10.371 1.00 74.00 94 VAL A C 1
ATOM 775 O O . VAL A 1 94 ? 9.292 6.844 10.592 1.00 74.00 94 VAL A O 1
ATOM 778 N N . ASN A 1 95 ? 8.732 8.962 10.894 1.00 63.31 95 ASN A N 1
ATOM 779 C CA . ASN A 1 95 ? 9.727 9.137 11.961 1.00 63.31 95 ASN A CA 1
ATOM 780 C C . ASN A 1 95 ? 9.328 8.391 13.261 1.00 63.31 95 ASN A C 1
ATOM 782 O O . ASN A 1 95 ? 10.117 8.343 14.203 1.00 63.31 95 ASN A O 1
ATOM 786 N N . ASN A 1 96 ? 8.128 7.794 13.300 1.00 60.12 96 ASN A N 1
ATOM 787 C CA . ASN A 1 96 ? 7.630 6.919 14.357 1.00 60.12 96 ASN A CA 1
ATOM 788 C C . ASN A 1 96 ? 7.905 5.433 14.051 1.00 60.12 96 ASN A C 1
ATOM 790 O O . ASN A 1 96 ? 7.910 4.995 12.901 1.00 60.12 96 ASN A O 1
ATOM 794 N N . VAL A 1 97 ? 8.132 4.655 15.111 1.00 62.72 97 VAL A N 1
ATOM 795 C CA . VAL A 1 97 ? 8.664 3.277 15.090 1.00 62.72 97 VAL A CA 1
ATOM 796 C C . VAL A 1 97 ? 7.793 2.283 14.300 1.00 62.72 97 VAL A C 1
ATOM 798 O O . VAL A 1 97 ? 8.324 1.302 13.781 1.00 62.72 97 VAL A O 1
ATOM 801 N N . ASP A 1 98 ? 6.488 2.531 14.160 1.00 76.69 98 ASP A N 1
ATOM 802 C CA . ASP A 1 98 ? 5.502 1.531 13.719 1.00 76.69 98 ASP A CA 1
ATOM 803 C C . ASP A 1 98 ? 5.693 1.024 12.275 1.00 76.69 98 ASP A C 1
ATOM 805 O O . ASP A 1 98 ? 5.387 -0.133 11.985 1.00 76.69 98 ASP A O 1
ATOM 809 N N . PHE A 1 99 ? 6.268 1.841 11.381 1.00 90.94 99 PHE A N 1
ATOM 810 C CA . PHE A 1 99 ? 6.504 1.475 9.972 1.00 90.94 99 PHE A CA 1
ATOM 811 C C . PHE A 1 99 ? 7.954 1.662 9.500 1.00 90.94 99 PHE A C 1
ATOM 813 O O . PHE A 1 99 ? 8.212 1.626 8.302 1.00 90.94 99 PHE A O 1
ATOM 820 N N . GLY A 1 100 ? 8.912 1.837 10.415 1.00 89.44 100 GLY A N 1
ATOM 821 C CA . GLY A 1 100 ? 10.295 2.196 10.064 1.00 89.44 100 GLY A CA 1
ATOM 822 C C . GLY A 1 100 ? 11.136 1.089 9.407 1.00 89.44 100 GLY A C 1
ATOM 823 O O . GLY A 1 100 ? 12.228 1.367 8.914 1.00 89.44 100 GLY A O 1
ATOM 824 N N . SER A 1 101 ? 10.670 -0.164 9.403 1.00 91.81 101 SER A N 1
ATOM 825 C CA . SER A 1 101 ? 11.353 -1.282 8.732 1.00 91.81 101 SER A CA 1
ATOM 826 C C . SER A 1 101 ? 10.985 -1.369 7.245 1.00 91.81 101 SER A C 1
ATOM 828 O O . SER A 1 101 ? 9.976 -0.812 6.823 1.00 91.81 101 SER A O 1
ATOM 830 N N . GLU A 1 102 ? 11.747 -2.118 6.436 1.00 93.19 102 GLU A N 1
ATOM 831 C CA . GLU A 1 102 ? 11.402 -2.319 5.014 1.00 93.19 102 GLU A CA 1
ATOM 832 C C . GLU A 1 102 ? 10.007 -2.931 4.839 1.00 93.19 102 GLU A C 1
ATOM 834 O O . GLU A 1 102 ? 9.221 -2.461 4.019 1.00 93.19 102 GLU A O 1
ATOM 839 N N . GLN A 1 103 ? 9.673 -3.930 5.661 1.00 93.25 103 GLN A N 1
ATOM 840 C CA . GLN A 1 103 ? 8.344 -4.537 5.673 1.00 93.25 103 GLN A CA 1
ATOM 841 C C . GLN A 1 103 ? 7.279 -3.578 6.224 1.00 93.25 103 GLN A C 1
ATOM 843 O O . GLN A 1 103 ? 6.157 -3.562 5.725 1.00 93.25 103 GLN A O 1
ATOM 848 N N . GLY A 1 104 ? 7.617 -2.771 7.234 1.00 94.69 104 GLY A N 1
ATOM 849 C CA . GLY A 1 104 ? 6.737 -1.729 7.762 1.00 94.69 104 GLY A CA 1
ATOM 850 C C . GLY A 1 104 ? 6.367 -0.713 6.683 1.00 94.69 104 GLY A C 1
ATOM 851 O O . GLY A 1 104 ? 5.190 -0.407 6.501 1.00 94.69 104 GLY A O 1
ATOM 852 N N . GLN A 1 105 ? 7.344 -0.287 5.884 1.00 95.56 105 GLN A N 1
ATOM 853 C CA . GLN A 1 105 ? 7.111 0.551 4.716 1.00 95.56 105 GLN A CA 1
ATOM 854 C C . GLN A 1 105 ? 6.187 -0.137 3.707 1.00 95.56 105 GLN A C 1
ATOM 856 O O . GLN A 1 105 ? 5.239 0.478 3.230 1.00 95.56 105 GLN A O 1
ATOM 861 N N . ASP A 1 106 ? 6.400 -1.416 3.402 1.00 97.06 106 ASP A N 1
ATOM 862 C CA . ASP A 1 106 ? 5.523 -2.143 2.478 1.00 97.06 106 ASP A CA 1
ATOM 863 C C . ASP A 1 106 ? 4.070 -2.156 2.977 1.00 97.06 106 ASP A C 1
ATOM 865 O O . ASP A 1 106 ? 3.146 -1.855 2.218 1.00 97.06 106 ASP A O 1
ATOM 869 N N . VAL A 1 107 ? 3.872 -2.439 4.269 1.00 96.81 107 VAL A N 1
ATOM 870 C CA . VAL A 1 107 ? 2.558 -2.419 4.925 1.00 96.81 107 VAL A CA 1
ATOM 871 C C . VAL A 1 107 ? 1.929 -1.028 4.857 1.00 96.81 107 VAL A C 1
ATOM 873 O O . VAL A 1 107 ? 0.748 -0.917 4.522 1.00 96.81 107 VAL A O 1
ATOM 876 N N . TYR A 1 108 ? 2.704 0.028 5.107 1.00 97.25 108 TYR A N 1
ATOM 877 C CA . TYR A 1 108 ? 2.225 1.406 5.042 1.00 97.25 108 TYR A CA 1
ATOM 878 C C . TYR A 1 108 ? 1.632 1.741 3.672 1.00 97.25 108 TYR A C 1
ATOM 880 O O . TYR A 1 108 ? 0.531 2.280 3.582 1.00 97.25 108 TYR A O 1
ATOM 888 N N . TYR A 1 109 ? 2.318 1.380 2.585 1.00 98.25 109 TYR A N 1
ATOM 889 C CA . TYR A 1 109 ? 1.842 1.695 1.236 1.00 98.25 109 TYR A CA 1
ATOM 890 C C . TYR A 1 109 ? 0.605 0.881 0.859 1.00 98.25 109 TYR A C 1
ATOM 892 O O . TYR A 1 109 ? -0.257 1.385 0.137 1.00 98.25 109 TYR A O 1
ATOM 900 N N . VAL A 1 110 ? 0.470 -0.346 1.372 1.00 98.50 110 VAL A N 1
ATOM 901 C CA . VAL A 1 110 ? -0.764 -1.126 1.202 1.00 98.50 110 VAL A CA 1
ATOM 902 C C . VAL A 1 110 ? -1.922 -0.508 1.979 1.00 98.50 110 VAL A C 1
ATOM 904 O O . VAL A 1 110 ? -3.026 -0.437 1.447 1.00 98.50 110 VAL A O 1
ATOM 907 N N . LEU A 1 111 ? -1.696 -0.021 3.202 1.00 97.88 111 LEU A N 1
ATOM 908 C CA . LEU A 1 111 ? -2.720 0.687 3.977 1.00 97.88 111 LEU A CA 1
ATOM 909 C C . LEU A 1 111 ? -3.127 1.997 3.296 1.00 97.88 111 LEU A C 1
ATOM 911 O O . LEU A 1 111 ? -4.318 2.268 3.148 1.00 97.88 111 LEU A O 1
ATOM 915 N N . TYR A 1 112 ? -2.154 2.766 2.806 1.00 98.25 112 TYR A N 1
ATOM 916 C CA . TYR A 1 112 ? -2.395 3.968 2.011 1.00 98.25 112 TYR A CA 1
ATOM 917 C C . TYR A 1 112 ? -3.266 3.647 0.789 1.00 98.25 112 TYR A C 1
ATOM 919 O O . TYR A 1 112 ? -4.298 4.284 0.569 1.00 98.25 112 TYR A O 1
ATOM 927 N N . ALA A 1 113 ? -2.905 2.605 0.033 1.00 98.44 113 ALA A N 1
ATOM 928 C CA . ALA A 1 113 ? -3.701 2.135 -1.094 1.00 98.44 113 ALA A CA 1
ATOM 929 C C . ALA A 1 113 ? -5.112 1.716 -0.655 1.00 98.44 113 ALA A C 1
ATOM 931 O O . ALA A 1 113 ? -6.093 2.107 -1.277 1.00 98.44 113 ALA A O 1
ATOM 932 N N . TYR A 1 114 ? -5.242 0.973 0.444 1.00 98.25 114 TYR A N 1
ATOM 933 C CA . TYR A 1 114 ? -6.517 0.485 0.967 1.00 98.25 114 TYR A CA 1
ATOM 934 C C . TYR A 1 114 ? -7.504 1.617 1.292 1.00 98.25 114 TYR A C 1
ATOM 936 O O . TYR A 1 114 ? -8.669 1.557 0.879 1.00 98.25 114 TYR A O 1
ATOM 944 N N . PHE A 1 115 ? -7.063 2.657 2.002 1.00 97.94 115 PHE A N 1
ATOM 945 C CA . PHE A 1 115 ? -7.919 3.803 2.323 1.00 97.94 115 PHE A CA 1
ATOM 946 C C . PHE A 1 115 ? -8.223 4.644 1.083 1.00 97.94 115 PHE A C 1
ATOM 948 O O . PHE A 1 115 ? -9.377 5.016 0.840 1.00 97.94 115 PHE A O 1
ATOM 955 N N . LEU A 1 116 ? -7.217 4.898 0.245 1.00 97.62 116 LEU A N 1
ATOM 956 C CA . LEU A 1 116 ? -7.400 5.715 -0.946 1.00 97.62 116 LEU A CA 1
ATOM 957 C C . LEU A 1 116 ? -8.289 5.028 -1.992 1.00 97.62 116 LEU A C 1
ATOM 959 O O . LEU A 1 116 ? -9.111 5.683 -2.631 1.00 97.62 116 LEU A O 1
ATOM 963 N N . LYS A 1 117 ? -8.227 3.700 -2.098 1.00 97.06 117 LYS A N 1
ATOM 964 C CA . LYS A 1 117 ? -9.106 2.882 -2.942 1.00 97.06 117 LYS A CA 1
ATOM 965 C C . LYS A 1 117 ? -10.578 3.032 -2.571 1.00 97.06 117 LYS A C 1
ATOM 967 O O . LYS A 1 117 ? -11.425 3.147 -3.459 1.00 97.06 117 LYS A O 1
ATOM 972 N N . GLN A 1 118 ? -10.891 3.059 -1.274 1.00 95.62 118 GLN A N 1
ATOM 973 C CA . GLN A 1 118 ? -12.254 3.307 -0.792 1.00 95.62 118 GLN A CA 1
ATOM 974 C C . GLN A 1 118 ? -12.735 4.703 -1.196 1.00 95.62 118 GLN A C 1
ATOM 976 O O . GLN A 1 118 ? -13.845 4.843 -1.705 1.00 95.62 118 GLN A O 1
ATOM 981 N N . LYS A 1 119 ? -11.871 5.715 -1.054 1.00 94.56 119 LYS A N 1
ATOM 982 C CA . LYS A 1 119 ? -12.157 7.105 -1.441 1.00 94.56 119 LYS A CA 1
ATOM 983 C C . LYS A 1 119 ? -12.335 7.278 -2.954 1.00 94.56 119 LYS A C 1
ATOM 985 O O . LYS A 1 119 ? -13.237 7.986 -3.396 1.00 94.56 119 LYS A O 1
ATOM 990 N N . ASN A 1 120 ? -11.477 6.652 -3.755 1.00 94.56 120 ASN A N 1
ATOM 991 C CA . ASN A 1 120 ? -11.528 6.706 -5.217 1.00 94.56 120 ASN A CA 1
ATOM 992 C C . ASN A 1 120 ? -12.758 5.973 -5.774 1.00 94.56 120 ASN A C 1
ATOM 994 O O . ASN A 1 120 ? -13.254 6.315 -6.847 1.00 94.56 120 ASN A O 1
ATOM 998 N N . GLY A 1 121 ? -13.253 4.975 -5.047 1.00 93.69 121 GLY A N 1
ATOM 999 C CA . GLY A 1 121 ? -14.283 4.056 -5.501 1.00 93.69 121 GLY A CA 1
ATOM 1000 C C . GLY A 1 121 ? -13.660 2.723 -5.896 1.00 93.69 121 GLY A C 1
ATOM 1001 O O . GLY A 1 121 ? -12.886 2.619 -6.855 1.00 93.69 121 GLY A O 1
ATOM 1002 N N . ILE A 1 122 ? -14.036 1.681 -5.154 1.00 93.75 122 ILE A N 1
ATOM 1003 C CA . ILE A 1 122 ? -13.489 0.329 -5.307 1.00 93.75 122 ILE A CA 1
ATOM 1004 C C . ILE A 1 122 ? -13.760 -0.201 -6.719 1.00 93.75 122 ILE A C 1
ATOM 1006 O O . ILE A 1 122 ? -12.829 -0.642 -7.389 1.00 93.75 122 ILE A O 1
ATOM 1010 N N . THR A 1 123 ? -15.007 -0.107 -7.189 1.00 94.81 123 THR A N 1
ATOM 1011 C CA . THR A 1 123 ? -15.460 -0.671 -8.473 1.00 94.81 123 THR A CA 1
ATOM 1012 C C . THR A 1 123 ? -15.239 0.261 -9.664 1.00 94.81 123 THR A C 1
ATOM 1014 O O . THR A 1 123 ? -14.969 -0.213 -10.764 1.00 94.81 123 THR A O 1
ATOM 1017 N N . ARG A 1 124 ? -15.295 1.582 -9.449 1.00 93.50 124 ARG A N 1
ATOM 1018 C CA . ARG A 1 124 ? -15.237 2.596 -10.517 1.00 93.50 124 ARG A CA 1
ATOM 1019 C C . ARG A 1 124 ? -13.966 2.517 -11.364 1.00 93.50 124 ARG A C 1
ATOM 1021 O O . ARG A 1 124 ? -14.034 2.687 -12.574 1.00 93.50 124 ARG A O 1
ATOM 1028 N N . TYR A 1 125 ? -12.824 2.259 -10.728 1.00 94.88 125 TYR A N 1
ATOM 1029 C CA . TYR A 1 125 ? -11.506 2.319 -11.372 1.00 94.88 125 TYR A CA 1
ATOM 1030 C C . TYR A 1 125 ? -10.785 0.970 -11.428 1.00 94.88 125 TYR A C 1
ATOM 1032 O O . TYR A 1 125 ? -9.559 0.928 -11.485 1.00 94.88 125 TYR A O 1
ATOM 1040 N N . VAL A 1 126 ? -11.513 -0.152 -11.381 1.00 95.75 126 VAL A N 1
ATOM 1041 C CA . VAL A 1 126 ? -10.903 -1.498 -11.344 1.00 95.75 126 VAL A CA 1
ATOM 1042 C C . VAL A 1 126 ? -9.941 -1.722 -12.510 1.00 95.75 126 VAL A C 1
ATOM 1044 O O . VAL A 1 126 ? -8.822 -2.186 -12.294 1.00 95.75 126 VAL A O 1
ATOM 1047 N N . GLN A 1 127 ? -10.342 -1.360 -13.732 1.00 96.00 127 GLN A N 1
ATOM 1048 C CA . GLN A 1 127 ? -9.507 -1.586 -14.909 1.00 96.00 127 GLN A CA 1
ATOM 1049 C C . GLN A 1 127 ? -8.288 -0.657 -14.932 1.00 96.00 127 GLN A C 1
ATOM 1051 O O . GLN A 1 127 ? -7.176 -1.109 -15.192 1.00 96.00 127 GLN A O 1
ATOM 1056 N N . GLN A 1 128 ? -8.475 0.626 -14.619 1.00 96.50 128 GLN A N 1
ATOM 1057 C CA . GLN A 1 128 ? -7.401 1.617 -14.561 1.00 96.50 128 GLN A CA 1
ATOM 1058 C C . GLN A 1 128 ? -6.365 1.226 -13.506 1.00 96.50 128 GLN A C 1
ATOM 1060 O O . GLN A 1 128 ? -5.171 1.241 -13.783 1.00 96.50 128 GLN A O 1
ATOM 1065 N N . ARG A 1 129 ? -6.823 0.790 -12.331 1.00 97.56 129 ARG A N 1
ATOM 1066 C CA . ARG A 1 129 ? -5.982 0.277 -11.249 1.00 97.56 129 ARG A CA 1
ATOM 1067 C C . ARG A 1 129 ? -5.144 -0.907 -11.676 1.00 97.56 129 ARG A C 1
ATOM 1069 O O . ARG A 1 129 ? -3.930 -0.876 -11.514 1.00 97.56 129 ARG A O 1
ATOM 1076 N N . LYS A 1 130 ? -5.784 -1.922 -12.261 1.00 98.12 130 LYS A N 1
ATOM 1077 C CA . LYS A 1 130 ? -5.087 -3.103 -12.772 1.00 98.12 130 LYS A CA 1
ATOM 1078 C C . LYS A 1 130 ? -4.018 -2.708 -13.791 1.00 98.12 130 LYS A C 1
ATOM 1080 O O . LYS A 1 130 ? -2.879 -3.147 -13.669 1.00 98.12 130 LYS A O 1
ATOM 1085 N N . ASN A 1 131 ? -4.369 -1.842 -14.741 1.00 98.31 131 ASN A N 1
ATOM 1086 C CA . ASN A 1 131 ? -3.446 -1.378 -15.774 1.00 98.31 131 ASN A CA 1
ATOM 1087 C C . ASN A 1 131 ? -2.253 -0.616 -15.176 1.00 98.31 131 ASN A C 1
ATOM 1089 O O . ASN A 1 131 ? -1.117 -0.888 -15.545 1.00 98.31 131 ASN A O 1
ATOM 1093 N N . LEU A 1 132 ? -2.490 0.314 -14.246 1.00 98.50 132 LEU A N 1
ATOM 1094 C CA . LEU A 1 132 ? -1.426 1.090 -13.597 1.00 98.50 132 LEU A CA 1
ATOM 1095 C C . LEU A 1 132 ? -0.482 0.196 -12.795 1.00 98.50 132 LEU A C 1
ATOM 1097 O O . LEU A 1 132 ? 0.732 0.305 -12.950 1.00 98.50 132 LEU A O 1
ATOM 1101 N N . ILE A 1 133 ? -1.030 -0.718 -11.990 1.00 98.69 133 ILE A N 1
ATOM 1102 C CA . ILE A 1 133 ? -0.237 -1.682 -11.221 1.00 98.69 133 ILE A CA 1
ATOM 1103 C C . ILE A 1 133 ? 0.623 -2.520 -12.168 1.00 98.69 133 ILE A C 1
ATOM 1105 O O . ILE A 1 133 ? 1.822 -2.654 -11.947 1.00 98.69 133 ILE A O 1
ATOM 1109 N N . GLU A 1 134 ? 0.051 -3.037 -13.256 1.00 98.69 134 GLU A N 1
ATOM 1110 C CA . GLU A 1 134 ? 0.799 -3.824 -14.235 1.00 98.69 134 GLU A CA 1
ATOM 1111 C C . GLU A 1 134 ? 1.921 -3.014 -14.902 1.00 98.69 134 GLU A C 1
ATOM 1113 O O . GLU A 1 134 ? 3.049 -3.499 -15.004 1.00 98.69 134 GLU A O 1
ATOM 1118 N N . ILE A 1 135 ? 1.645 -1.774 -15.316 1.00 98.69 135 ILE A N 1
ATOM 1119 C CA . ILE A 1 135 ? 2.650 -0.879 -15.904 1.00 98.69 135 ILE A CA 1
ATOM 1120 C C . ILE A 1 135 ? 3.794 -0.644 -14.913 1.00 98.69 135 ILE A C 1
ATOM 1122 O O . ILE A 1 135 ? 4.960 -0.825 -15.265 1.00 98.69 135 ILE A O 1
ATOM 1126 N N . TYR A 1 136 ? 3.482 -0.289 -13.667 1.00 98.75 136 TYR A N 1
ATOM 1127 C CA . TYR A 1 136 ? 4.491 -0.008 -12.646 1.00 98.75 136 TYR A CA 1
ATOM 1128 C C . TYR A 1 136 ? 5.308 -1.249 -12.282 1.00 98.75 136 TYR A C 1
ATOM 1130 O O . TYR A 1 136 ? 6.530 -1.161 -12.179 1.00 98.75 136 TYR A O 1
ATOM 1138 N N . LEU A 1 137 ? 4.676 -2.421 -12.177 1.00 98.50 137 LEU A N 1
ATOM 1139 C CA . LEU A 1 137 ? 5.379 -3.685 -11.942 1.00 98.50 137 LEU A CA 1
ATOM 1140 C C . LEU A 1 137 ? 6.318 -4.044 -13.098 1.00 98.50 137 LEU A C 1
ATOM 1142 O O . LEU A 1 137 ? 7.437 -4.497 -12.855 1.00 98.50 137 LEU A O 1
ATOM 1146 N N . ARG A 1 138 ? 5.901 -3.821 -14.351 1.00 98.62 138 ARG A N 1
ATOM 1147 C CA . ARG A 1 138 ? 6.748 -4.051 -15.534 1.00 98.62 138 ARG A CA 1
ATOM 1148 C C . ARG A 1 138 ? 7.947 -3.106 -15.561 1.00 98.62 138 ARG A C 1
ATOM 1150 O O . ARG A 1 138 ? 9.058 -3.561 -15.817 1.00 98.62 138 ARG A O 1
ATOM 1157 N N . ILE A 1 139 ? 7.743 -1.825 -15.248 1.00 98.56 139 ILE A N 1
ATOM 1158 C CA . ILE A 1 139 ? 8.829 -0.842 -15.125 1.00 98.56 139 ILE A CA 1
ATOM 1159 C C . ILE A 1 139 ? 9.807 -1.274 -14.024 1.00 98.56 139 ILE A C 1
ATOM 1161 O O . ILE A 1 139 ? 11.008 -1.358 -14.269 1.00 98.56 139 ILE A O 1
ATOM 1165 N N . ASN A 1 140 ? 9.301 -1.627 -12.842 1.00 98.38 140 ASN A N 1
ATOM 1166 C CA . ASN A 1 140 ? 10.116 -2.121 -11.733 1.00 98.38 140 ASN A CA 1
ATOM 1167 C C . ASN A 1 140 ? 10.920 -3.376 -12.117 1.00 98.38 140 ASN A C 1
ATOM 1169 O O . ASN A 1 140 ? 12.112 -3.452 -11.840 1.00 98.38 140 ASN A O 1
ATOM 1173 N N . SER A 1 141 ? 10.302 -4.327 -12.826 1.00 98.00 141 SER A N 1
ATOM 1174 C CA . SER A 1 141 ? 10.982 -5.529 -13.326 1.00 98.00 141 SER A CA 1
ATOM 1175 C C . SER A 1 141 ? 12.078 -5.215 -14.347 1.00 98.00 141 SER A C 1
ATOM 1177 O O . SER A 1 141 ? 13.100 -5.900 -14.369 1.00 98.00 141 SER A O 1
ATOM 1179 N N . LEU A 1 142 ? 11.880 -4.208 -15.200 1.00 98.31 142 LEU A N 1
ATOM 1180 C CA . LEU A 1 142 ? 12.884 -3.775 -16.170 1.00 98.31 142 LEU A CA 1
ATOM 1181 C C . LEU A 1 142 ? 14.108 -3.181 -15.460 1.00 98.31 142 LEU A C 1
ATOM 1183 O O . LEU A 1 142 ? 15.241 -3.545 -15.770 1.00 98.31 142 LEU A O 1
ATOM 1187 N N . PHE A 1 143 ? 13.886 -2.323 -14.462 1.00 98.00 143 PHE A N 1
ATOM 1188 C CA . PHE A 1 143 ? 14.974 -1.780 -13.649 1.00 98.00 143 PHE A CA 1
ATOM 1189 C C . PHE A 1 143 ? 15.678 -2.858 -12.825 1.00 98.00 143 PHE A C 1
ATOM 1191 O O . PHE A 1 143 ? 16.906 -2.844 -12.761 1.00 98.00 143 PHE A O 1
ATOM 1198 N N . ALA A 1 144 ? 14.934 -3.820 -12.273 1.00 97.75 144 ALA A N 1
ATOM 1199 C CA . ALA A 1 144 ? 15.514 -4.974 -11.596 1.00 97.75 144 ALA A CA 1
ATOM 1200 C C . ALA A 1 144 ? 16.458 -5.739 -12.526 1.00 97.75 144 ALA A C 1
ATOM 1202 O O . ALA A 1 144 ? 17.570 -6.075 -12.136 1.00 97.75 144 ALA A O 1
ATOM 1203 N N . HIS A 1 145 ? 16.055 -5.963 -13.778 1.00 97.31 145 HIS A N 1
ATOM 1204 C CA . HIS A 1 145 ? 16.905 -6.625 -14.761 1.00 97.31 145 HIS A CA 1
ATOM 1205 C C . HIS A 1 145 ? 18.195 -5.838 -15.037 1.00 97.31 145 HIS A C 1
ATOM 1207 O O . HIS A 1 145 ? 19.281 -6.411 -14.987 1.00 97.31 145 HIS A O 1
ATOM 1213 N N . PHE A 1 146 ? 18.097 -4.525 -15.265 1.00 97.12 146 PHE A N 1
ATOM 1214 C CA . PHE A 1 146 ? 19.269 -3.684 -15.532 1.00 97.12 146 PHE A CA 1
ATOM 1215 C C . PHE A 1 146 ? 20.219 -3.535 -14.339 1.00 97.12 146 PHE A C 1
ATOM 1217 O O . PHE A 1 146 ? 21.405 -3.285 -14.537 1.00 97.12 146 PHE A O 1
ATOM 1224 N N . GLN A 1 147 ? 19.713 -3.687 -13.116 1.00 96.75 147 GLN A N 1
ATOM 1225 C CA . GLN A 1 147 ? 20.492 -3.558 -11.882 1.00 96.75 147 GLN A CA 1
ATOM 1226 C C . GLN A 1 147 ? 20.874 -4.912 -11.263 1.00 96.75 147 GLN A C 1
ATOM 1228 O O . GLN A 1 147 ? 21.378 -4.948 -10.146 1.00 96.75 147 GLN A O 1
ATOM 1233 N N . TYR A 1 148 ? 20.680 -6.017 -11.993 1.00 94.06 148 TYR A N 1
ATOM 1234 C CA . TYR A 1 148 ? 20.984 -7.383 -11.542 1.00 94.06 148 TYR A CA 1
ATOM 1235 C C . TYR A 1 148 ? 20.203 -7.831 -10.289 1.00 94.06 148 TYR A C 1
ATOM 1237 O O . TYR A 1 148 ? 20.665 -8.668 -9.515 1.00 94.06 148 TYR A O 1
ATOM 1245 N N . GLY A 1 149 ? 18.982 -7.325 -10.123 1.00 92.69 149 GLY A N 1
ATOM 1246 C CA . GLY A 1 149 ? 18.045 -7.708 -9.069 1.00 92.69 149 GLY A CA 1
ATOM 1247 C C . GLY A 1 149 ? 18.296 -7.011 -7.731 1.00 92.69 149 GLY A C 1
ATOM 1248 O O . GLY A 1 149 ? 18.828 -5.908 -7.676 1.00 92.69 149 GLY A O 1
ATOM 1249 N N . GLY A 1 150 ? 17.847 -7.646 -6.645 1.00 93.62 150 GLY A N 1
ATOM 1250 C CA . GLY A 1 150 ? 17.939 -7.128 -5.275 1.00 93.62 150 GLY A CA 1
ATOM 1251 C C . GLY A 1 150 ? 16.580 -7.051 -4.576 1.00 93.62 150 GLY A C 1
ATOM 1252 O O . GLY A 1 150 ? 15.552 -6.829 -5.218 1.00 93.62 150 GLY A O 1
ATOM 1253 N N . THR A 1 151 ? 16.582 -7.207 -3.248 1.00 94.81 151 THR A N 1
ATOM 1254 C CA . THR A 1 151 ? 15.364 -7.219 -2.411 1.00 94.81 151 THR A CA 1
ATOM 1255 C C . THR A 1 151 ? 14.566 -5.924 -2.516 1.00 94.81 151 THR A C 1
ATOM 1257 O O . THR A 1 151 ? 13.342 -5.951 -2.431 1.00 94.81 151 THR A O 1
ATOM 1260 N N . TYR A 1 152 ? 15.235 -4.803 -2.804 1.00 95.94 152 TYR A N 1
ATOM 1261 C CA . TYR A 1 152 ? 14.598 -3.522 -3.106 1.00 95.94 152 TYR A CA 1
ATOM 1262 C C . TYR A 1 152 ? 13.449 -3.671 -4.114 1.00 95.94 152 TYR A C 1
ATOM 1264 O O . TYR A 1 152 ? 12.341 -3.204 -3.859 1.00 95.94 152 TYR A O 1
ATOM 1272 N N . PHE A 1 153 ? 13.677 -4.367 -5.233 1.00 97.50 153 PHE A N 1
ATOM 1273 C CA . PHE A 1 153 ? 12.670 -4.518 -6.285 1.00 97.50 153 PHE A CA 1
ATOM 1274 C C . PHE A 1 153 ? 11.491 -5.395 -5.860 1.00 97.50 153 PHE A C 1
ATOM 1276 O O . PHE A 1 153 ? 10.397 -5.235 -6.403 1.00 97.50 153 PHE A O 1
ATOM 1283 N N . ASP A 1 154 ? 11.684 -6.295 -4.895 1.00 95.12 154 ASP A N 1
ATOM 1284 C CA . ASP A 1 154 ? 10.596 -7.078 -4.313 1.00 95.12 154 ASP A CA 1
ATOM 1285 C C . ASP A 1 154 ? 9.748 -6.230 -3.362 1.00 95.12 154 ASP A C 1
ATOM 1287 O O . ASP A 1 154 ? 8.522 -6.236 -3.489 1.00 95.12 154 ASP A O 1
ATOM 1291 N N . HIS A 1 155 ? 10.377 -5.420 -2.504 1.00 97.12 155 HIS A N 1
ATOM 1292 C CA . HIS A 1 155 ? 9.678 -4.451 -1.649 1.00 97.12 155 HIS A CA 1
ATOM 1293 C C . HIS A 1 155 ? 8.851 -3.454 -2.474 1.00 97.12 155 HIS A C 1
ATOM 1295 O O . HIS A 1 155 ? 7.687 -3.173 -2.167 1.00 97.12 155 HIS A O 1
ATOM 1301 N N . GLN A 1 156 ? 9.395 -2.985 -3.604 1.00 98.00 156 GLN A N 1
ATOM 1302 C CA . GLN A 1 156 ? 8.679 -2.066 -4.492 1.00 98.00 156 GLN A CA 1
ATOM 1303 C C . GLN A 1 156 ? 7.349 -2.624 -5.015 1.00 98.00 156 GLN A C 1
ATOM 1305 O O . GLN A 1 156 ? 6.429 -1.845 -5.258 1.00 98.00 156 GLN A O 1
ATOM 1310 N N . LYS A 1 157 ? 7.181 -3.949 -5.134 1.00 97.88 157 LYS A N 1
ATOM 1311 C CA . LYS A 1 157 ? 5.919 -4.545 -5.614 1.00 97.88 157 LYS A CA 1
ATOM 1312 C C . LYS A 1 157 ? 4.732 -4.166 -4.725 1.00 97.88 157 LYS A C 1
ATOM 1314 O O . LYS A 1 157 ? 3.670 -3.837 -5.245 1.00 97.88 157 LYS A O 1
ATOM 1319 N N . MET A 1 158 ? 4.914 -4.178 -3.403 1.00 98.00 158 MET A N 1
ATOM 1320 C CA . MET A 1 158 ? 3.874 -3.774 -2.447 1.00 98.00 158 MET A CA 1
ATOM 1321 C C . MET A 1 158 ? 3.672 -2.256 -2.450 1.00 98.00 158 MET A C 1
ATOM 1323 O O . MET A 1 158 ? 2.537 -1.779 -2.421 1.00 98.00 158 MET A O 1
ATOM 1327 N N . ARG A 1 159 ? 4.762 -1.490 -2.565 1.00 98.25 159 ARG A N 1
ATOM 1328 C CA . ARG A 1 159 ? 4.729 -0.016 -2.566 1.00 98.25 159 ARG A CA 1
ATOM 1329 C C . ARG A 1 159 ? 4.030 0.561 -3.797 1.00 98.25 159 ARG A C 1
ATOM 1331 O O . ARG A 1 159 ? 3.306 1.550 -3.700 1.00 98.25 159 ARG A O 1
ATOM 1338 N N . ILE A 1 160 ? 4.137 -0.127 -4.933 1.00 98.75 160 ILE A N 1
ATOM 1339 C CA . ILE A 1 160 ? 3.445 0.193 -6.188 1.00 98.75 160 ILE A CA 1
ATOM 1340 C C . ILE A 1 160 ? 1.928 0.320 -6.033 1.00 98.75 160 ILE A C 1
ATOM 1342 O O . ILE A 1 160 ? 1.319 1.121 -6.743 1.00 98.75 160 ILE A O 1
ATOM 1346 N N . LEU A 1 161 ? 1.313 -0.397 -5.091 1.00 98.62 161 LEU A N 1
ATOM 1347 C CA . LEU A 1 161 ? -0.123 -0.283 -4.831 1.00 98.62 161 LEU A CA 1
ATOM 1348 C C . LEU A 1 161 ? -0.500 1.134 -4.379 1.00 98.62 161 LEU A C 1
ATOM 1350 O O . LEU A 1 161 ? -1.474 1.704 -4.871 1.00 98.62 161 LEU A O 1
ATOM 1354 N N . GLY A 1 162 ? 0.312 1.733 -3.501 1.00 98.44 162 GLY A N 1
ATOM 1355 C CA . GLY A 1 162 ? 0.118 3.107 -3.040 1.00 98.44 162 GLY A CA 1
ATOM 1356 C C . GLY A 1 162 ? 0.283 4.121 -4.171 1.00 98.44 162 GLY A C 1
ATOM 1357 O O . GLY A 1 162 ? -0.547 5.019 -4.321 1.00 98.44 162 GLY A O 1
ATOM 1358 N N . TYR A 1 163 ? 1.302 3.938 -5.020 1.00 98.69 163 TYR A N 1
ATOM 1359 C CA . TYR A 1 163 ? 1.504 4.784 -6.201 1.00 98.69 163 TYR A CA 1
ATOM 1360 C C . TYR A 1 163 ? 0.330 4.693 -7.176 1.00 98.69 163 TYR A C 1
ATOM 1362 O O . TYR A 1 163 ? -0.168 5.721 -7.626 1.00 98.69 163 TYR A O 1
ATOM 1370 N N . ALA A 1 164 ? -0.155 3.483 -7.466 1.00 98.44 164 ALA A N 1
ATOM 1371 C CA . ALA A 1 164 ? -1.269 3.277 -8.384 1.00 98.44 164 ALA A CA 1
ATOM 1372 C C . ALA A 1 164 ? -2.552 3.965 -7.898 1.00 98.44 164 ALA A C 1
ATOM 1374 O O . ALA A 1 164 ? -3.203 4.656 -8.681 1.00 98.44 164 ALA A O 1
ATOM 1375 N N . GLU A 1 165 ? -2.904 3.844 -6.615 1.00 98.38 165 GLU A N 1
ATOM 1376 C CA . GLU A 1 165 ? -4.084 4.531 -6.070 1.00 98.38 165 GLU A CA 1
ATOM 1377 C C . GLU A 1 165 ? -3.931 6.046 -6.038 1.00 98.38 165 GLU A C 1
ATOM 1379 O O . GLU A 1 165 ? -4.901 6.766 -6.292 1.00 98.38 165 GLU A O 1
ATOM 1384 N N . TYR A 1 166 ? -2.725 6.544 -5.760 1.00 98.38 166 TYR A N 1
ATOM 1385 C CA . TYR A 1 166 ? -2.464 7.976 -5.827 1.00 98.38 166 TYR A CA 1
ATOM 1386 C C . TYR A 1 166 ? -2.604 8.500 -7.255 1.00 98.38 166 TYR A C 1
ATOM 1388 O O . TYR A 1 166 ? -3.245 9.525 -7.483 1.00 98.38 166 TYR A O 1
ATOM 1396 N N . SER A 1 167 ? -2.094 7.763 -8.241 1.00 97.81 167 SER 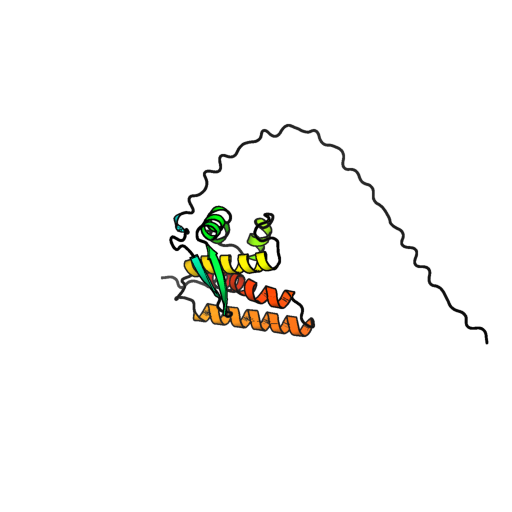A N 1
ATOM 1397 C CA . SER A 1 167 ? -2.313 8.098 -9.641 1.00 97.81 167 SER A CA 1
ATOM 1398 C C . SER A 1 167 ? -3.799 8.117 -9.976 1.00 97.81 167 SER A C 1
ATOM 1400 O O . SER A 1 167 ? -4.240 9.120 -10.519 1.00 97.81 167 SER A O 1
ATOM 1402 N N . ILE A 1 168 ? -4.590 7.108 -9.579 1.00 97.12 168 ILE A N 1
ATOM 1403 C CA . ILE A 1 168 ? -6.059 7.101 -9.761 1.00 97.12 168 ILE A CA 1
ATOM 1404 C C . ILE A 1 168 ? -6.718 8.316 -9.108 1.00 97.12 168 ILE A C 1
ATOM 1406 O O . ILE A 1 168 ? -7.626 8.903 -9.690 1.00 97.12 168 ILE A O 1
ATOM 1410 N N . TYR A 1 169 ? -6.278 8.716 -7.918 1.00 96.56 169 TYR A N 1
ATOM 1411 C CA . TYR A 1 169 ? -6.807 9.909 -7.263 1.00 96.56 169 TYR A CA 1
ATOM 1412 C C . TYR A 1 169 ? -6.614 11.170 -8.122 1.00 96.56 169 TYR A C 1
ATOM 1414 O O . TYR A 1 169 ? -7.525 12.001 -8.192 1.00 96.56 169 TYR A O 1
ATOM 1422 N N . LEU A 1 170 ? -5.468 11.271 -8.805 1.00 95.62 170 LEU A N 1
ATOM 1423 C CA . LEU A 1 170 ? -5.133 12.355 -9.730 1.00 95.62 170 LEU A CA 1
ATOM 1424 C C . LEU A 1 170 ? -5.786 12.226 -11.115 1.00 95.62 170 LEU A C 1
ATOM 1426 O O . LEU A 1 170 ? -5.703 13.180 -11.892 1.00 95.62 170 LEU A O 1
ATOM 1430 N N . PHE A 1 171 ? -6.416 11.091 -11.457 1.00 88.50 171 PHE A N 1
ATOM 1431 C CA . PHE A 1 171 ? -7.097 10.968 -12.749 1.00 88.50 171 PHE A CA 1
ATOM 1432 C C . PHE A 1 171 ? -8.138 12.086 -12.882 1.00 88.50 171 PHE A C 1
ATOM 1434 O O . PHE A 1 171 ? -8.894 12.327 -11.933 1.00 88.50 171 PHE A O 1
ATOM 1441 N N . PRO A 1 172 ? -8.230 12.745 -14.052 1.00 80.00 172 PRO A N 1
ATOM 1442 C CA . PRO A 1 172 ? -9.314 13.670 -14.332 1.00 80.00 172 PRO A CA 1
ATOM 1443 C C . PRO A 1 172 ? -10.648 12.959 -14.108 1.00 80.00 172 PRO A C 1
ATOM 1445 O O . PRO A 1 172 ? -11.008 12.030 -14.831 1.00 80.00 172 PRO A O 1
ATOM 1448 N N . LYS A 1 173 ? -11.360 13.361 -13.057 1.00 78.88 173 LYS A N 1
ATOM 1449 C CA . LYS A 1 173 ? -12.673 12.803 -12.752 1.00 78.88 173 LYS A CA 1
ATOM 1450 C C . LYS A 1 173 ? -13.649 13.424 -13.738 1.00 78.88 173 LYS A C 1
ATOM 1452 O O . LYS A 1 173 ? -13.661 14.645 -13.893 1.00 78.88 173 LYS A O 1
ATOM 1457 N N . GLU A 1 174 ? -14.432 12.588 -14.417 1.00 66.44 174 GLU A N 1
ATOM 1458 C CA . GLU A 1 174 ? -15.532 13.072 -15.252 1.00 66.44 174 GLU A CA 1
ATOM 1459 C C . GLU A 1 174 ? -16.367 14.058 -14.430 1.00 66.44 174 GLU A C 1
ATOM 1461 O O . GLU A 1 174 ? -16.712 13.775 -13.276 1.00 66.44 174 GLU A O 1
ATOM 1466 N N . LYS A 1 175 ? -16.615 15.245 -14.995 1.00 56.75 175 LYS A N 1
ATOM 1467 C CA . LYS A 1 175 ? -17.585 16.173 -14.419 1.00 56.75 175 LYS A CA 1
ATOM 1468 C C . LYS A 1 175 ? -18.943 15.488 -14.539 1.00 56.75 175 LYS A C 1
ATOM 1470 O O . LYS A 1 175 ? -19.350 15.184 -15.657 1.00 56.75 175 LYS A O 1
ATOM 1475 N N . ASN A 1 176 ? -19.569 15.209 -13.398 1.00 46.53 176 ASN A N 1
ATOM 1476 C CA . ASN A 1 176 ? -20.983 14.842 -13.356 1.00 46.53 176 ASN A CA 1
ATOM 1477 C C . ASN A 1 176 ? -21.826 15.964 -13.967 1.00 46.53 176 ASN A C 1
ATOM 1479 O O . ASN A 1 176 ? -21.491 17.143 -13.696 1.00 46.53 176 ASN A O 1
#

pLDDT: mean 82.93, std 22.01, range [33.47, 98.75]